Protein AF-A0A7V4KCM8-F1 (afdb_monomer)

Sequence (93 aa):
MKRSTRILLSILFVIFIYVFVFFAEKHMDPFIKRILNTGFIYVILAVSLNLINGFTGQFSLGHAGFMAIGAYTSALLYMSPENKMSNFFMEPL

Organism: Fervidobacterium pennivorans (NCBI:txid93466)

pLDDT: mean 87.84, std 9.95, range [54.44, 96.75]

InterPro domains:
  IPR001851 ABC transporter, permease [PF02653] (32-78)
  IPR043428 High-affinity branched-chain amino acid transport system permease protein LivM-like [PTHR30482] (2-80)

Solvent-accessible surface area (backbone atoms only — not comparable to full-atom values): 5477 Å² total; per-residue (Å²): 131,58,73,68,60,53,51,53,51,54,51,52,50,53,52,50,55,52,53,49,51,56,49,44,71,75,73,50,55,71,67,60,52,50,50,50,54,55,47,54,53,47,51,55,48,51,54,53,44,42,53,39,44,61,74,67,62,44,88,74,75,58,62,63,53,55,50,50,54,52,51,52,53,50,51,65,71,71,49,52,74,68,60,39,71,72,36,88,87,55,72,82,127

Foldseek 3Di:
DDPVVVVVVVVVVVVVVVVVVVCCVPPPDPVVVVVVVVVVVVVVVVVVCCVPCNPVVDDDPCSVVVVVVVVVVVCVVPDDPVRLVVPPVNPPD

Mean predicted aligned error: 7.1 Å

Structure (mmCIF, N/CA/C/O backbone):
data_AF-A0A7V4KCM8-F1
#
_entry.id   AF-A0A7V4KCM8-F1
#
loop_
_atom_site.group_PDB
_atom_site.id
_atom_site.type_symbol
_atom_site.label_atom_id
_atom_site.label_alt_id
_atom_site.label_comp_id
_atom_site.label_asym_id
_atom_site.label_entity_id
_atom_site.label_seq_id
_atom_site.pdbx_PDB_ins_code
_atom_site.Cartn_x
_atom_site.Cartn_y
_atom_site.Cartn_z
_atom_site.occupancy
_atom_site.B_iso_or_equiv
_atom_site.auth_seq_id
_atom_site.auth_comp_id
_atom_site.auth_asym_id
_atom_site.auth_atom_id
_atom_site.pdbx_PDB_model_num
ATOM 1 N N . MET A 1 1 ? -25.925 -16.765 3.025 1.00 65.50 1 MET A N 1
ATOM 2 C CA . MET A 1 1 ? -25.042 -17.507 2.087 1.00 65.50 1 MET A CA 1
ATOM 3 C C . MET A 1 1 ? -24.415 -18.701 2.794 1.00 65.50 1 MET A C 1
ATOM 5 O O . MET A 1 1 ? -23.956 -18.542 3.922 1.00 65.50 1 MET A O 1
ATOM 9 N N . LYS A 1 2 ? -24.371 -19.879 2.159 1.00 87.19 2 LYS A N 1
ATOM 10 C CA . LYS A 1 2 ? -23.689 -21.059 2.721 1.00 87.19 2 LYS A CA 1
ATOM 11 C C . LYS A 1 2 ? -22.180 -20.781 2.846 1.00 87.19 2 LYS A C 1
ATOM 13 O O . LYS A 1 2 ? -21.614 -20.063 2.021 1.00 87.19 2 LYS A O 1
ATOM 18 N N . ARG A 1 3 ? -21.520 -21.339 3.872 1.00 82.62 3 ARG A N 1
ATOM 19 C CA . ARG A 1 3 ? -20.074 -21.145 4.129 1.00 82.62 3 ARG A CA 1
ATOM 20 C C . ARG A 1 3 ? -19.217 -21.501 2.904 1.00 82.62 3 ARG A C 1
ATOM 22 O O . ARG A 1 3 ? -18.313 -20.745 2.579 1.00 82.62 3 ARG A O 1
ATOM 29 N N . SER A 1 4 ? -19.576 -22.570 2.190 1.00 85.19 4 SER A N 1
ATOM 30 C CA . SER A 1 4 ? -18.933 -22.996 0.937 1.00 85.19 4 SER A CA 1
ATOM 31 C C . SER A 1 4 ? -19.024 -21.937 -0.175 1.00 85.19 4 SER A C 1
ATOM 33 O O . SER A 1 4 ? -18.017 -21.619 -0.796 1.00 85.19 4 SER A O 1
ATOM 35 N N . THR A 1 5 ? -20.184 -21.294 -0.356 1.00 88.94 5 THR A N 1
ATOM 36 C CA . THR A 1 5 ? -20.373 -20.236 -1.366 1.00 88.94 5 THR A CA 1
ATOM 37 C C . THR A 1 5 ? -19.545 -18.986 -1.068 1.00 88.94 5 THR A C 1
ATOM 39 O O . THR A 1 5 ? -19.033 -18.360 -1.988 1.00 88.94 5 THR A O 1
ATOM 42 N N . ARG A 1 6 ? -19.381 -18.620 0.214 1.00 90.31 6 ARG A N 1
ATOM 43 C CA . ARG A 1 6 ? -18.536 -17.476 0.606 1.00 90.31 6 ARG A CA 1
ATOM 44 C C . ARG A 1 6 ? -17.061 -17.732 0.306 1.00 90.31 6 ARG A C 1
ATOM 46 O O . ARG A 1 6 ? -16.409 -16.864 -0.252 1.00 90.31 6 ARG A O 1
ATOM 53 N N . ILE A 1 7 ? -16.570 -18.931 0.625 1.00 93.31 7 ILE A N 1
ATOM 54 C CA . ILE A 1 7 ? -15.179 -19.319 0.357 1.00 93.31 7 ILE A CA 1
ATOM 55 C C . ILE A 1 7 ? -14.912 -19.348 -1.151 1.00 93.31 7 ILE A C 1
ATOM 57 O O . ILE A 1 7 ? -13.918 -18.786 -1.598 1.00 93.31 7 ILE A O 1
ATOM 61 N N . LEU A 1 8 ? -15.823 -19.932 -1.937 1.00 94.50 8 LEU A N 1
ATOM 62 C CA . LEU A 1 8 ? -15.721 -19.946 -3.398 1.00 94.50 8 LEU A CA 1
ATOM 63 C C . LEU A 1 8 ? -15.617 -18.522 -3.968 1.00 94.50 8 LEU A C 1
ATOM 65 O O . LEU A 1 8 ? -14.745 -18.251 -4.789 1.00 94.50 8 LEU A O 1
ATOM 69 N N . LEU A 1 9 ? -16.474 -17.607 -3.502 1.00 92.94 9 LEU A N 1
ATOM 70 C CA . LEU A 1 9 ? -16.477 -16.221 -3.967 1.00 92.94 9 LEU A CA 1
ATOM 71 C C . LEU A 1 9 ? -15.184 -15.486 -3.591 1.00 92.94 9 LEU A C 1
ATOM 73 O O . LEU A 1 9 ? -14.638 -14.761 -4.418 1.00 92.94 9 LEU A O 1
ATOM 77 N N . SER A 1 10 ? -14.664 -15.702 -2.379 1.00 92.75 10 SER A N 1
ATOM 78 C CA . SER A 1 10 ? -13.378 -15.136 -1.957 1.00 92.75 10 SER A CA 1
ATOM 79 C C . SER A 1 10 ? -12.219 -15.641 -2.818 1.00 92.75 10 SER A C 1
ATOM 81 O O . SER A 1 10 ? -11.389 -14.842 -3.238 1.00 92.75 10 SER A O 1
ATOM 83 N N . ILE A 1 11 ? -12.177 -16.941 -3.125 1.00 95.88 11 ILE A N 1
ATOM 84 C CA . ILE A 1 11 ? -11.140 -17.519 -3.992 1.00 95.88 11 ILE A CA 1
ATOM 85 C C . ILE A 1 11 ? -11.231 -16.926 -5.400 1.00 95.88 11 ILE A C 1
ATOM 87 O O . ILE A 1 11 ? -10.221 -16.493 -5.949 1.00 95.88 11 ILE A O 1
ATOM 91 N N . LEU A 1 12 ? -12.438 -16.851 -5.965 1.00 96.69 12 LEU A N 1
ATOM 92 C CA . LEU A 1 12 ? -12.660 -16.275 -7.291 1.00 96.69 12 LEU A CA 1
ATOM 93 C C . LEU A 1 12 ? -12.217 -14.809 -7.344 1.00 96.69 12 LEU A C 1
ATOM 95 O O . LEU A 1 12 ? -11.566 -14.401 -8.303 1.00 96.69 12 LEU A O 1
ATOM 99 N N . PHE A 1 13 ? -12.503 -14.037 -6.295 1.00 95.75 13 PHE A N 1
ATOM 100 C CA . PHE A 1 13 ? -12.066 -12.648 -6.190 1.00 95.75 13 PHE A CA 1
ATOM 101 C C . PHE A 1 13 ? -10.536 -12.515 -6.151 1.00 95.75 13 PHE A C 1
ATOM 103 O O . PHE A 1 13 ? -9.976 -11.683 -6.861 1.00 95.75 13 PHE A O 1
ATOM 110 N N . VAL A 1 14 ? -9.844 -13.361 -5.383 1.00 96.00 14 VAL A N 1
ATOM 111 C CA . VAL A 1 14 ? -8.371 -13.361 -5.333 1.00 96.00 14 VAL A CA 1
ATOM 112 C C . VAL A 1 14 ? -7.769 -13.727 -6.693 1.00 96.00 14 VAL A C 1
ATOM 114 O O . VAL A 1 14 ? -6.842 -13.059 -7.149 1.00 96.00 14 VAL A O 1
ATOM 117 N N . ILE A 1 15 ? -8.322 -14.738 -7.373 1.00 96.75 15 ILE A N 1
ATOM 118 C CA . ILE A 1 15 ? -7.888 -15.125 -8.725 1.00 96.75 15 ILE A CA 1
ATOM 119 C C . ILE A 1 15 ? -8.088 -13.964 -9.702 1.00 96.75 15 ILE A C 1
ATOM 121 O O . ILE A 1 15 ? -7.191 -13.657 -10.484 1.00 96.75 15 ILE A O 1
ATOM 125 N N . PHE A 1 16 ? -9.235 -13.288 -9.636 1.00 96.38 16 PHE A N 1
ATOM 126 C CA . PHE A 1 16 ? -9.523 -12.131 -10.477 1.00 96.38 16 PHE A CA 1
ATOM 127 C C . PHE A 1 16 ? -8.501 -11.001 -10.279 1.00 96.38 16 PHE A C 1
ATOM 129 O O . PHE A 1 16 ? -7.962 -10.493 -11.262 1.00 96.38 16 PHE A O 1
ATOM 136 N N . ILE A 1 17 ? -8.178 -10.654 -9.027 1.00 94.69 17 ILE A N 1
ATOM 137 C CA . ILE A 1 17 ? -7.150 -9.648 -8.707 1.00 94.69 17 ILE A CA 1
ATOM 138 C C . ILE A 1 17 ? -5.795 -10.056 -9.300 1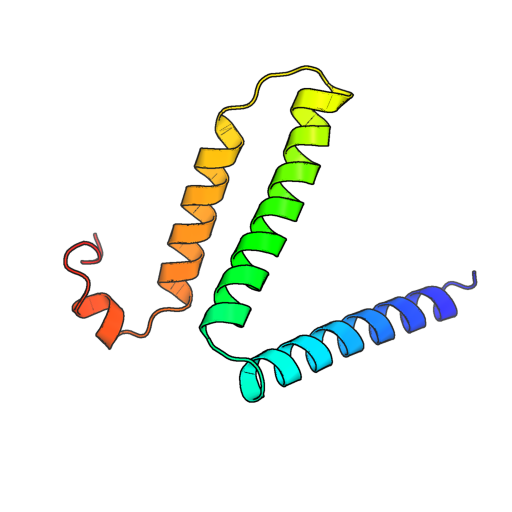.00 94.69 17 ILE A C 1
ATOM 140 O O . ILE A 1 17 ? -5.129 -9.237 -9.930 1.00 94.69 17 ILE A O 1
ATOM 144 N N . TYR A 1 18 ? -5.398 -11.320 -9.140 1.00 95.56 18 TYR A N 1
ATOM 145 C CA . TYR A 1 18 ? -4.124 -11.812 -9.662 1.00 95.56 18 TYR A CA 1
ATOM 146 C C . TYR A 1 18 ? -4.043 -11.712 -11.193 1.00 95.56 18 TYR A C 1
ATOM 148 O O . TYR A 1 18 ? -3.059 -11.205 -11.733 1.00 95.56 18 TYR A O 1
ATOM 156 N N . VAL A 1 19 ? -5.100 -12.132 -11.896 1.00 96.19 19 VAL A N 1
ATOM 157 C CA . VAL A 1 19 ? -5.184 -12.035 -13.363 1.00 96.19 19 VAL A CA 1
ATOM 158 C C . VAL A 1 19 ? -5.138 -10.578 -13.823 1.00 96.19 19 VAL A C 1
ATOM 160 O O . VAL A 1 19 ? -4.445 -10.267 -14.793 1.00 96.19 19 VAL A O 1
ATOM 163 N N . PHE A 1 20 ? -5.825 -9.676 -13.117 1.00 93.00 20 PHE A N 1
ATOM 164 C CA . PHE A 1 20 ? -5.799 -8.246 -13.416 1.00 93.00 20 PHE A CA 1
ATOM 165 C C . PHE A 1 20 ? -4.387 -7.660 -13.291 1.00 93.00 20 PHE A C 1
ATOM 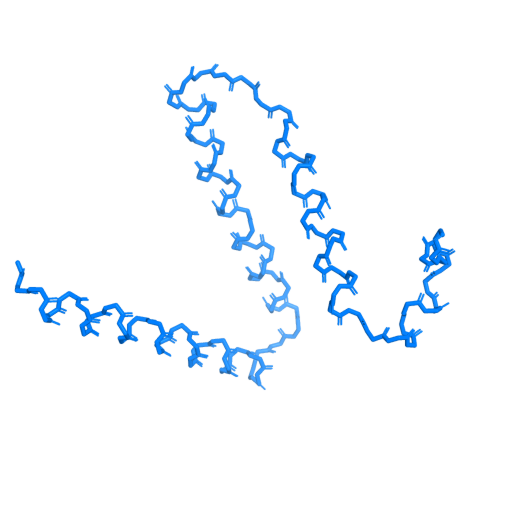167 O O . PHE A 1 20 ? -3.931 -6.978 -14.207 1.00 93.00 20 PHE A O 1
ATOM 174 N N . VAL A 1 21 ? -3.673 -7.962 -12.201 1.00 92.00 21 VAL A N 1
ATOM 175 C CA . VAL A 1 21 ? -2.294 -7.487 -11.997 1.00 92.00 21 VAL A CA 1
ATOM 176 C C . VAL A 1 21 ? -1.365 -8.037 -13.078 1.00 92.00 21 VAL A C 1
ATOM 178 O O . VAL A 1 21 ? -0.606 -7.276 -13.670 1.00 92.00 21 VAL A O 1
ATOM 181 N N . PHE A 1 22 ? -1.470 -9.327 -13.407 1.00 94.38 22 PHE A N 1
ATOM 182 C CA . PHE A 1 22 ? -0.664 -9.936 -14.468 1.00 94.38 22 PHE A CA 1
ATOM 183 C C . PHE A 1 22 ? -0.904 -9.282 -15.839 1.00 94.38 22 PHE A C 1
ATOM 185 O O . PHE A 1 22 ? 0.041 -9.012 -16.585 1.00 94.38 22 PHE A O 1
ATOM 192 N N . PHE A 1 23 ? -2.164 -8.991 -16.170 1.00 94.06 23 PHE A N 1
ATOM 193 C CA . PHE A 1 23 ? -2.513 -8.278 -17.396 1.00 94.06 23 PHE A CA 1
ATOM 194 C C . PHE A 1 23 ? -1.957 -6.847 -17.395 1.00 94.06 23 PHE A C 1
ATOM 196 O O . PHE A 1 23 ? -1.372 -6.414 -18.392 1.00 94.06 23 PHE A O 1
ATOM 203 N N . ALA A 1 24 ? -2.092 -6.136 -16.272 1.00 91.50 24 ALA A N 1
ATOM 204 C CA . ALA A 1 24 ? -1.586 -4.780 -16.113 1.00 91.50 24 ALA A CA 1
ATOM 205 C C . ALA A 1 24 ? -0.062 -4.713 -16.293 1.00 91.50 24 ALA A C 1
ATOM 207 O O . ALA A 1 24 ? 0.434 -3.860 -17.029 1.00 91.50 24 ALA A O 1
ATOM 208 N N . GLU A 1 25 ? 0.675 -5.649 -15.690 1.00 88.69 25 GLU A N 1
ATOM 209 C CA . GLU A 1 25 ? 2.136 -5.733 -15.771 1.00 88.69 25 GLU A CA 1
ATOM 210 C C . GLU A 1 25 ? 2.618 -5.787 -17.230 1.00 88.69 25 GLU A C 1
ATOM 212 O O . GLU A 1 25 ? 3.536 -5.051 -17.608 1.00 88.69 25 GLU A O 1
ATOM 217 N N . LYS A 1 26 ? 1.954 -6.626 -18.040 1.00 91.88 26 LYS A N 1
ATOM 218 C CA . LYS A 1 26 ? 2.359 -6.978 -19.406 1.00 91.88 26 LYS A CA 1
ATOM 219 C C . LYS A 1 26 ? 1.873 -6.001 -20.476 1.00 91.88 26 LYS A C 1
ATOM 221 O O . LYS A 1 26 ? 2.569 -5.812 -21.470 1.00 91.88 26 LYS A O 1
ATOM 226 N N . HIS A 1 27 ? 0.682 -5.427 -20.309 1.00 92.56 27 HIS A N 1
ATOM 227 C CA . HIS A 1 27 ? 0.013 -4.673 -21.375 1.00 92.56 27 HIS A CA 1
ATOM 228 C C . HIS A 1 27 ? -0.127 -3.172 -21.103 1.00 92.56 27 HIS A C 1
ATOM 230 O O . HIS A 1 27 ? -0.410 -2.429 -22.041 1.00 92.56 27 HIS A O 1
ATOM 236 N N . MET A 1 28 ? 0.050 -2.705 -19.861 1.00 91.88 28 MET A N 1
ATOM 237 C CA . MET A 1 28 ? -0.143 -1.289 -19.532 1.00 91.88 28 MET A CA 1
ATOM 238 C C . MET A 1 28 ? 1.156 -0.489 -19.578 1.00 91.88 28 MET A C 1
ATOM 240 O O . MET A 1 28 ? 2.217 -0.935 -19.132 1.00 91.88 28 MET A O 1
ATOM 244 N N . ASP A 1 29 ? 1.025 0.744 -20.060 1.00 93.69 29 ASP A N 1
ATOM 245 C CA . ASP A 1 29 ? 2.105 1.720 -20.109 1.00 93.69 29 ASP A CA 1
ATOM 246 C C . ASP A 1 29 ? 2.636 2.060 -18.694 1.00 93.69 29 ASP A C 1
ATOM 248 O O . ASP A 1 29 ? 1.841 2.181 -17.749 1.00 93.69 29 ASP A O 1
ATOM 252 N N . PRO A 1 30 ? 3.962 2.234 -18.511 1.00 90.38 30 PRO A N 1
ATOM 253 C CA . PRO A 1 30 ? 4.559 2.565 -17.215 1.00 90.38 30 PRO A CA 1
ATOM 254 C C . PRO A 1 30 ? 3.973 3.810 -16.535 1.00 90.38 30 PRO A C 1
ATOM 256 O O . PRO A 1 30 ? 3.864 3.836 -15.306 1.00 90.38 30 PRO A O 1
ATOM 259 N N . PHE A 1 31 ? 3.568 4.825 -17.300 1.00 93.25 31 PHE A N 1
ATOM 260 C CA . PHE A 1 31 ? 2.948 6.036 -16.764 1.00 93.25 31 PHE A CA 1
ATOM 261 C C . PHE A 1 31 ? 1.588 5.730 -16.133 1.00 93.25 31 PHE A C 1
ATOM 263 O O . PHE A 1 31 ? 1.331 6.106 -14.986 1.00 93.25 31 PHE A O 1
ATOM 270 N N . ILE A 1 32 ? 0.744 4.978 -16.843 1.00 93.06 32 ILE A N 1
ATOM 271 C CA . ILE A 1 32 ? -0.577 4.585 -16.342 1.00 93.06 32 ILE A CA 1
ATOM 272 C C . ILE A 1 32 ? -0.434 3.683 -15.112 1.00 93.06 32 ILE A C 1
ATOM 274 O O . ILE A 1 32 ? -1.141 3.884 -14.123 1.00 93.06 32 ILE A O 1
ATOM 278 N N . LYS A 1 33 ? 0.529 2.749 -15.117 1.00 91.12 33 LYS A N 1
ATOM 279 C CA . LYS A 1 33 ? 0.836 1.913 -13.943 1.00 91.12 33 LYS A CA 1
ATOM 280 C C . LYS A 1 33 ? 1.200 2.758 -12.722 1.00 91.12 33 LYS A C 1
ATOM 282 O O . LYS A 1 33 ? 0.690 2.511 -11.630 1.00 91.12 33 LYS A O 1
ATOM 287 N N . ARG A 1 34 ? 2.031 3.790 -12.898 1.00 90.94 34 ARG A N 1
ATOM 288 C CA . ARG A 1 34 ? 2.408 4.701 -11.808 1.00 90.94 34 ARG A CA 1
ATOM 289 C C . ARG A 1 34 ? 1.204 5.462 -11.255 1.00 90.94 34 ARG A C 1
ATOM 291 O O . ARG A 1 34 ? 1.046 5.515 -10.038 1.00 90.94 34 ARG A O 1
ATOM 298 N N . ILE A 1 35 ? 0.347 5.998 -12.124 1.00 94.69 35 ILE A N 1
ATOM 299 C CA . ILE A 1 35 ? -0.869 6.711 -11.703 1.00 94.69 35 ILE A CA 1
ATOM 300 C C . ILE A 1 35 ? -1.799 5.791 -10.916 1.00 94.69 35 ILE A C 1
ATOM 302 O O . ILE A 1 35 ? -2.269 6.183 -9.851 1.00 94.69 35 ILE A O 1
ATOM 306 N N . LEU A 1 36 ? -2.040 4.572 -11.404 1.00 93.25 36 LEU A N 1
ATOM 307 C CA . LEU A 1 36 ? -2.906 3.613 -10.720 1.00 93.25 36 LEU A CA 1
ATOM 308 C C . LEU A 1 36 ? -2.351 3.228 -9.350 1.00 93.25 36 LEU A C 1
ATOM 310 O O . LEU A 1 36 ? -3.088 3.275 -8.368 1.00 93.25 36 LEU A O 1
ATOM 314 N N . ASN A 1 37 ? -1.055 2.922 -9.258 1.00 90.88 37 ASN A N 1
ATOM 315 C CA . ASN A 1 37 ? -0.418 2.575 -7.986 1.00 90.88 37 ASN A CA 1
ATOM 316 C C . ASN A 1 37 ? -0.544 3.713 -6.966 1.00 90.88 37 ASN A C 1
ATOM 318 O O . ASN A 1 37 ? -0.990 3.493 -5.840 1.00 90.88 37 ASN A O 1
ATOM 322 N N . THR A 1 38 ? -0.214 4.945 -7.363 1.00 92.31 38 THR A N 1
ATOM 323 C CA . THR A 1 38 ? -0.367 6.117 -6.491 1.00 92.31 38 THR A CA 1
ATOM 324 C C . THR A 1 38 ? -1.837 6.382 -6.147 1.00 92.31 38 THR A C 1
ATOM 326 O O . THR A 1 38 ? -2.147 6.699 -5.000 1.00 92.31 38 THR A O 1
ATOM 329 N N . GLY A 1 39 ? -2.757 6.184 -7.093 1.00 94.94 39 GLY A N 1
ATOM 330 C CA . GLY A 1 39 ? -4.197 6.307 -6.877 1.00 94.94 39 GLY A CA 1
ATOM 331 C C . GLY A 1 39 ? -4.721 5.329 -5.826 1.00 94.94 39 GLY A C 1
ATOM 332 O O . GLY A 1 39 ? -5.378 5.752 -4.878 1.00 94.94 39 GLY A O 1
ATOM 333 N N . PHE A 1 40 ? -4.381 4.041 -5.927 1.00 92.94 40 PHE A N 1
ATOM 334 C CA . PHE A 1 40 ? -4.787 3.036 -4.939 1.00 92.94 40 PHE A CA 1
ATOM 335 C C . PHE A 1 40 ? -4.219 3.321 -3.548 1.00 92.94 40 PHE A C 1
ATOM 337 O O . PHE A 1 40 ? -4.935 3.190 -2.554 1.00 92.94 40 PHE A O 1
ATOM 344 N N . ILE A 1 41 ? -2.968 3.779 -3.468 1.00 92.94 41 ILE A N 1
ATOM 345 C CA . ILE A 1 41 ? -2.362 4.216 -2.207 1.00 92.94 41 ILE A CA 1
ATOM 346 C C . ILE A 1 41 ? -3.165 5.378 -1.592 1.00 92.94 41 ILE A C 1
ATOM 348 O O . ILE A 1 41 ? -3.465 5.356 -0.396 1.00 92.94 41 ILE A O 1
ATOM 352 N N . TYR A 1 42 ? -3.571 6.366 -2.395 1.00 94.00 42 TYR A N 1
ATOM 353 C CA . TYR A 1 42 ? -4.393 7.477 -1.909 1.00 94.00 42 TYR A CA 1
ATOM 354 C C . TYR A 1 42 ? -5.816 7.068 -1.532 1.00 94.00 42 TYR A C 1
ATOM 356 O O . TYR A 1 42 ? -6.365 7.644 -0.597 1.00 94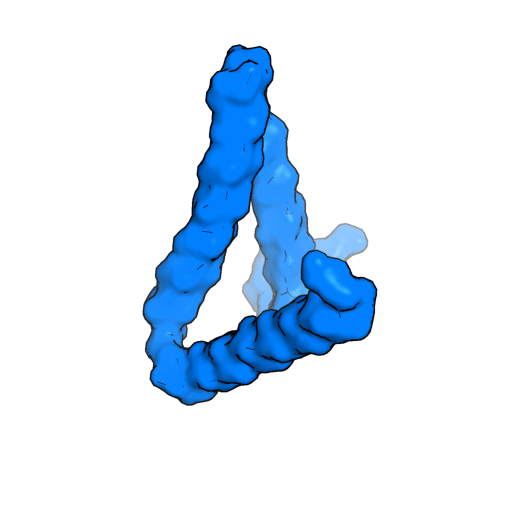.00 42 TYR A O 1
ATOM 364 N N . VAL A 1 43 ? -6.404 6.064 -2.185 1.00 95.62 43 VAL A N 1
ATOM 365 C CA . VAL A 1 43 ? -7.701 5.504 -1.768 1.00 95.62 43 VAL A CA 1
ATOM 366 C C . VAL A 1 43 ? -7.595 4.903 -0.366 1.00 95.62 43 VAL A C 1
ATOM 368 O O . VAL A 1 43 ? -8.433 5.199 0.485 1.00 95.62 43 VAL A O 1
ATOM 371 N N . ILE A 1 44 ? -6.546 4.121 -0.091 1.00 93.50 44 ILE A N 1
ATOM 372 C CA . ILE A 1 44 ? -6.303 3.558 1.248 1.00 93.50 44 ILE A CA 1
ATOM 373 C C . ILE A 1 44 ? -6.137 4.685 2.275 1.00 93.50 44 ILE A C 1
ATOM 375 O O . IL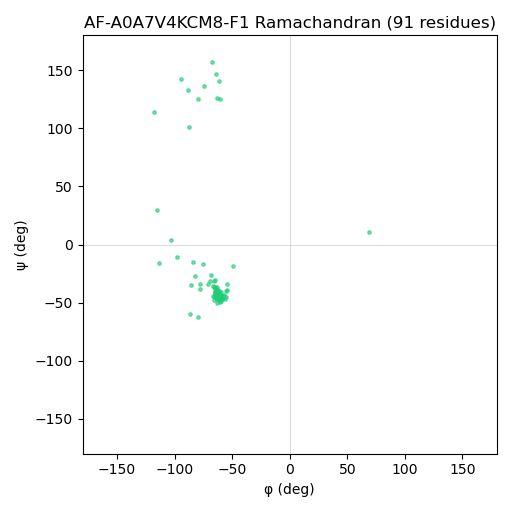E A 1 44 ? -6.760 4.654 3.338 1.00 93.50 44 ILE A O 1
ATOM 379 N N . LEU A 1 45 ? -5.348 5.711 1.939 1.00 92.62 45 LEU A N 1
ATOM 380 C CA . LEU A 1 45 ? -5.154 6.875 2.802 1.00 92.62 45 LEU A CA 1
ATOM 381 C C . LEU A 1 45 ? -6.472 7.614 3.071 1.00 92.62 45 LEU A C 1
ATOM 383 O O . LEU A 1 45 ? -6.755 7.954 4.217 1.00 92.62 45 LEU A O 1
ATOM 387 N N . ALA A 1 46 ? -7.287 7.839 2.040 1.00 93.44 46 ALA A N 1
ATOM 388 C CA . ALA A 1 46 ? -8.563 8.533 2.152 1.00 93.44 46 ALA A CA 1
ATOM 389 C C . ALA A 1 46 ? -9.541 7.779 3.061 1.00 93.44 46 ALA A C 1
ATOM 391 O O . ALA A 1 46 ? -10.176 8.398 3.913 1.00 93.44 46 ALA A O 1
ATOM 392 N N . VAL A 1 47 ? -9.623 6.450 2.937 1.00 94.44 47 VAL A N 1
ATOM 393 C CA . VAL A 1 47 ? -10.453 5.611 3.820 1.00 94.44 47 VAL A CA 1
ATOM 394 C C . VAL A 1 47 ? -9.943 5.664 5.263 1.00 94.44 47 VAL A C 1
ATOM 396 O O . VAL A 1 47 ? -10.739 5.822 6.188 1.00 94.44 47 VAL A O 1
ATOM 399 N N . SER A 1 48 ? -8.625 5.599 5.468 1.00 92.19 48 SER A N 1
ATOM 400 C CA . SER A 1 48 ? -8.020 5.697 6.804 1.00 92.19 48 SER A CA 1
ATOM 401 C C . SER A 1 48 ? -8.287 7.056 7.464 1.00 92.19 48 SER A C 1
ATOM 403 O O . SER A 1 48 ? -8.708 7.123 8.620 1.00 92.19 48 SER A O 1
ATOM 405 N N . LEU A 1 49 ? -8.116 8.152 6.718 1.00 92.56 49 LEU A N 1
ATOM 406 C CA . LEU A 1 49 ? -8.411 9.503 7.199 1.00 92.56 49 LEU A CA 1
ATOM 407 C C . LEU A 1 49 ? -9.907 9.709 7.441 1.00 92.56 49 LEU A C 1
ATOM 409 O O . LEU A 1 49 ? -10.273 10.385 8.397 1.00 92.56 49 LEU A O 1
ATOM 413 N N . ASN A 1 50 ? -10.777 9.111 6.628 1.00 92.75 50 ASN A N 1
ATOM 414 C CA . ASN A 1 50 ? -12.216 9.147 6.868 1.00 92.75 50 ASN A CA 1
ATOM 415 C C . ASN A 1 50 ? -12.567 8.479 8.208 1.00 92.75 50 ASN A C 1
ATOM 417 O O . ASN A 1 50 ? -13.361 9.026 8.970 1.00 92.75 50 ASN A O 1
ATOM 421 N N . LEU A 1 51 ? -11.909 7.367 8.549 1.00 92.25 51 LEU A N 1
ATOM 422 C CA . LEU A 1 51 ? -12.098 6.700 9.836 1.00 92.25 51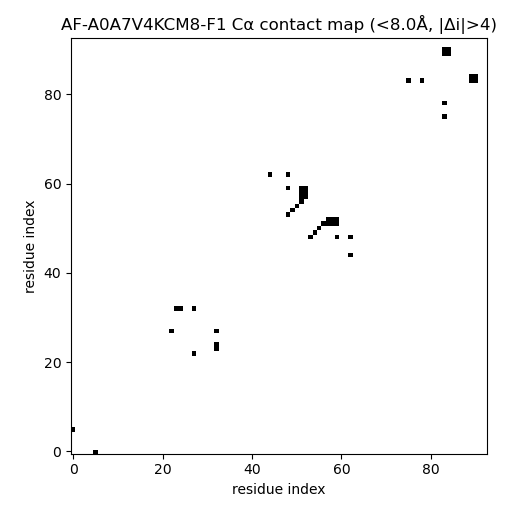 LEU A CA 1
ATOM 423 C C . LEU A 1 51 ? -11.671 7.570 11.027 1.00 92.25 51 LEU A C 1
ATOM 425 O O . LEU A 1 51 ? -12.414 7.681 11.998 1.00 92.25 51 LEU A O 1
ATOM 429 N N . ILE A 1 52 ? -10.499 8.201 10.959 1.00 93.12 52 ILE A N 1
ATOM 430 C CA . ILE A 1 52 ? -9.945 8.959 12.092 1.00 93.12 52 ILE A CA 1
ATOM 431 C C . ILE A 1 52 ? -10.449 10.410 12.110 1.00 93.12 52 ILE A C 1
ATOM 433 O O . ILE A 1 52 ? -11.134 10.826 13.039 1.00 93.12 52 ILE A O 1
ATOM 437 N N . ASN A 1 53 ? -10.186 11.191 11.066 1.00 91.69 53 ASN A N 1
ATOM 438 C CA . ASN A 1 53 ? -10.629 12.584 11.029 1.00 91.69 53 ASN A CA 1
ATOM 439 C C . ASN A 1 53 ? -12.149 12.702 10.849 1.00 91.69 53 ASN A C 1
ATOM 441 O O . ASN A 1 53 ? -12.744 13.640 11.369 1.00 91.69 53 ASN A O 1
ATOM 445 N N . GLY A 1 54 ? -12.771 11.791 10.096 1.00 90.00 54 GLY A N 1
ATOM 446 C CA . GLY A 1 54 ? -14.206 11.845 9.811 1.00 90.00 54 GLY A CA 1
ATOM 447 C C . GLY A 1 54 ? -15.056 11.313 10.961 1.00 90.00 54 GLY A C 1
ATOM 448 O O . GLY A 1 54 ? -15.837 12.063 11.539 1.00 90.00 54 GLY A O 1
ATOM 449 N N . PHE A 1 55 ? -14.913 10.030 11.307 1.00 92.50 55 PHE A N 1
ATOM 450 C CA . PHE A 1 55 ? -15.774 9.406 12.320 1.00 92.50 55 PHE A CA 1
ATOM 451 C C . PHE A 1 55 ? -15.390 9.755 13.760 1.00 92.50 55 PHE A C 1
ATOM 453 O O . PHE A 1 55 ? -16.284 9.933 14.585 1.00 92.50 55 PHE A O 1
ATOM 460 N N . THR A 1 56 ? -14.096 9.842 14.091 1.00 92.19 56 THR A N 1
ATOM 461 C CA . THR A 1 56 ? -13.664 10.143 15.472 1.00 92.19 56 THR A CA 1
ATOM 462 C C . THR A 1 56 ? -13.322 11.616 15.699 1.00 92.19 56 THR A C 1
ATOM 464 O O . THR A 1 56 ? -13.158 12.034 16.846 1.00 92.19 56 THR A O 1
ATOM 467 N N . GLY A 1 57 ? -13.229 12.419 14.632 1.00 90.44 57 GLY A N 1
ATOM 468 C CA . GLY A 1 57 ? -12.931 13.852 14.704 1.00 90.44 57 GLY A CA 1
ATOM 469 C C . GLY A 1 57 ? -11.502 14.180 15.147 1.00 90.44 57 GLY A C 1
ATOM 470 O O . GLY A 1 57 ? -11.211 15.333 15.459 1.00 90.44 57 GLY A O 1
ATOM 471 N N . GLN A 1 58 ? -10.609 13.190 15.216 1.00 91.62 58 GLN A N 1
ATOM 472 C CA . GLN A 1 58 ? -9.229 13.386 15.661 1.00 91.62 58 GLN A CA 1
ATOM 473 C C . GLN A 1 58 ? -8.342 13.762 14.480 1.00 91.62 58 GLN A C 1
ATOM 475 O O . GLN A 1 58 ? -8.374 13.103 13.448 1.00 91.62 58 GLN A O 1
ATOM 480 N N . PHE A 1 59 ? -7.505 14.786 14.634 1.00 83.69 59 PHE A N 1
ATOM 481 C CA . PHE A 1 59 ? -6.513 15.126 13.619 1.00 83.69 59 PHE A CA 1
ATOM 482 C C . PHE A 1 59 ? -5.298 14.198 13.725 1.00 83.69 59 PHE A C 1
ATOM 484 O O . PHE A 1 59 ? -4.675 14.103 14.782 1.00 83.69 59 PHE A O 1
ATOM 491 N N . SER A 1 60 ? -4.935 13.525 12.630 1.00 82.81 60 SER A N 1
ATOM 492 C CA . SER A 1 60 ? -3.816 12.578 12.623 1.00 82.81 60 SER A CA 1
ATOM 493 C C . SER A 1 60 ? -2.680 12.983 11.682 1.00 82.81 60 SER A C 1
ATOM 495 O O . SER A 1 60 ? -2.812 12.918 10.461 1.00 82.81 60 SER A O 1
ATOM 497 N N . LEU A 1 61 ? -1.517 13.294 12.265 1.00 83.38 61 LEU A N 1
ATOM 498 C CA . LEU A 1 61 ? -0.247 13.480 11.544 1.00 83.38 61 LEU A CA 1
ATOM 499 C C . LEU A 1 61 ? 0.497 12.158 11.276 1.00 83.38 61 LEU A C 1
ATOM 501 O O . LEU A 1 61 ? 1.401 12.109 10.445 1.00 83.38 61 LEU A O 1
ATOM 505 N N . GLY A 1 62 ? 0.113 11.070 11.952 1.00 88.25 62 GLY A N 1
ATOM 506 C CA . GLY A 1 62 ? 0.816 9.785 11.874 1.00 88.25 62 GLY A CA 1
ATOM 507 C C . GLY A 1 62 ? 0.702 9.087 10.516 1.00 88.25 62 GLY A C 1
ATOM 508 O O . GLY A 1 62 ? 1.605 8.347 10.136 1.00 88.25 62 GLY A O 1
ATOM 509 N N . HIS A 1 63 ? -0.365 9.347 9.752 1.00 90.50 63 HIS A N 1
ATOM 510 C CA . HIS A 1 63 ? -0.607 8.699 8.458 1.00 90.50 63 HIS A CA 1
ATOM 511 C C . HIS A 1 63 ? 0.546 8.908 7.469 1.00 90.50 63 HIS A C 1
ATOM 513 O O . HIS A 1 63 ? 0.983 7.952 6.833 1.00 90.50 63 HIS A O 1
ATOM 519 N N . ALA A 1 64 ? 1.077 10.132 7.380 1.00 88.12 64 ALA A N 1
ATOM 520 C CA . ALA A 1 64 ? 2.214 10.438 6.514 1.00 88.12 64 ALA A CA 1
ATOM 521 C C . ALA A 1 64 ? 3.490 9.705 6.964 1.00 88.12 64 ALA A C 1
ATOM 523 O O . ALA A 1 64 ? 4.235 9.200 6.127 1.00 88.12 64 ALA A O 1
ATOM 524 N N . GLY A 1 65 ? 3.708 9.581 8.279 1.00 90.31 65 GLY A N 1
ATOM 525 C CA . GLY A 1 65 ? 4.835 8.835 8.843 1.00 90.31 65 GLY A CA 1
ATOM 526 C C . GLY A 1 65 ? 4.779 7.344 8.502 1.00 90.31 65 GLY A C 1
ATOM 527 O O . GLY A 1 65 ? 5.736 6.797 7.960 1.00 90.31 65 GLY A O 1
ATOM 528 N N . PHE A 1 66 ? 3.637 6.690 8.733 1.00 90.69 66 PHE A N 1
ATOM 529 C CA . PHE A 1 66 ? 3.467 5.274 8.385 1.00 90.69 66 PHE A CA 1
ATOM 530 C C . PHE A 1 66 ? 3.536 5.025 6.875 1.00 90.69 66 PHE A C 1
ATOM 532 O O . PHE A 1 66 ? 4.121 4.032 6.438 1.00 90.69 66 PHE A O 1
ATOM 539 N N . MET A 1 67 ? 3.002 5.947 6.071 1.00 91.19 67 MET A N 1
ATOM 540 C CA . MET A 1 67 ? 3.112 5.905 4.614 1.00 91.19 67 MET A CA 1
ATOM 541 C C . MET A 1 67 ? 4.574 5.985 4.154 1.00 91.19 67 MET A C 1
ATOM 543 O O . MET A 1 67 ? 4.976 5.211 3.286 1.00 91.19 67 MET A O 1
ATOM 547 N N . ALA A 1 68 ? 5.384 6.860 4.761 1.00 89.62 68 ALA A N 1
ATOM 548 C CA . ALA A 1 68 ? 6.808 6.985 4.454 1.00 89.62 68 ALA A CA 1
ATOM 549 C C . ALA A 1 68 ? 7.593 5.712 4.814 1.00 89.62 68 ALA A C 1
ATOM 551 O O . ALA A 1 68 ? 8.367 5.219 3.992 1.00 89.62 68 ALA A O 1
ATOM 552 N N . ILE A 1 69 ? 7.346 5.133 5.996 1.00 92.75 69 ILE A N 1
ATOM 553 C CA . ILE A 1 69 ? 7.981 3.875 6.430 1.00 92.75 69 ILE A CA 1
ATOM 554 C C . ILE A 1 69 ? 7.643 2.734 5.456 1.00 92.75 69 ILE A C 1
ATOM 556 O O . ILE A 1 69 ? 8.533 1.995 5.024 1.00 92.75 69 ILE A O 1
ATOM 560 N N . GLY A 1 70 ? 6.370 2.603 5.068 1.00 91.19 70 GLY A N 1
ATOM 561 C CA . GLY A 1 70 ? 5.932 1.576 4.122 1.00 91.19 70 GLY A CA 1
ATOM 562 C C . GLY A 1 70 ? 6.522 1.765 2.723 1.00 91.19 70 GLY A C 1
ATOM 563 O O . GLY A 1 70 ? 6.972 0.794 2.110 1.00 91.19 70 GLY A O 1
ATOM 564 N N . ALA A 1 71 ? 6.578 3.008 2.235 1.00 90.00 71 ALA A N 1
ATOM 565 C CA . ALA A 1 71 ? 7.170 3.332 0.940 1.00 90.00 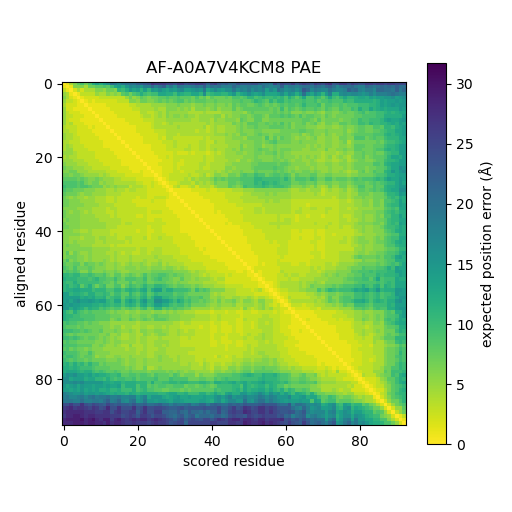71 ALA A CA 1
ATOM 566 C C . ALA A 1 71 ? 8.672 3.009 0.905 1.00 90.00 71 ALA A C 1
ATOM 568 O O . ALA A 1 71 ? 9.128 2.351 -0.030 1.00 90.00 71 ALA A O 1
ATOM 569 N N . TYR A 1 72 ? 9.419 3.400 1.942 1.00 89.12 72 TYR A N 1
ATOM 570 C CA . TYR A 1 72 ? 10.850 3.109 2.058 1.00 89.12 72 TYR A CA 1
ATOM 571 C C . TYR A 1 72 ? 11.120 1.600 2.118 1.00 89.12 72 TYR A C 1
ATOM 573 O O . TYR A 1 72 ? 11.945 1.082 1.367 1.00 89.12 72 TYR A O 1
ATOM 581 N N . THR A 1 73 ? 10.355 0.875 2.942 1.00 91.31 73 THR A N 1
ATOM 582 C CA . THR A 1 73 ? 10.466 -0.589 3.059 1.00 91.31 73 THR A CA 1
ATOM 583 C C . THR A 1 73 ? 10.176 -1.273 1.722 1.00 91.31 73 THR A C 1
ATOM 585 O O . THR A 1 73 ? 10.929 -2.141 1.286 1.00 91.31 73 THR A O 1
ATOM 588 N N . SER A 1 74 ? 9.116 -0.851 1.026 1.00 90.06 74 SER A N 1
ATOM 589 C CA . SER A 1 74 ? 8.739 -1.416 -0.275 1.00 90.06 74 SER A CA 1
ATOM 590 C C . SER A 1 74 ? 9.798 -1.141 -1.342 1.00 90.06 74 SER A C 1
ATOM 592 O O . SER A 1 74 ? 10.135 -2.038 -2.113 1.00 90.06 74 SER A O 1
ATOM 594 N N . ALA A 1 75 ? 10.367 0.069 -1.363 1.00 87.75 75 ALA A N 1
ATOM 595 C CA . ALA A 1 75 ? 11.457 0.414 -2.269 1.00 87.75 75 ALA A CA 1
ATOM 596 C C . ALA A 1 75 ? 1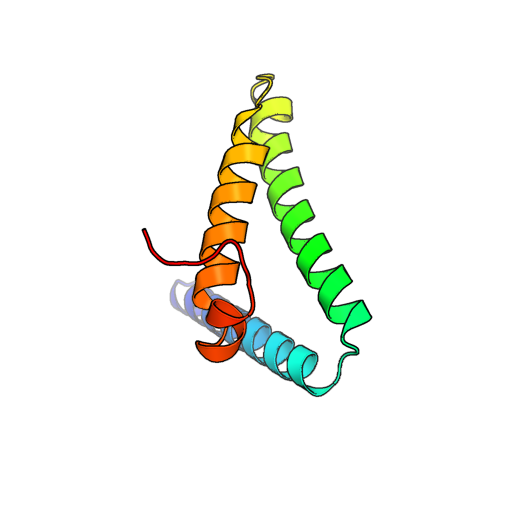2.693 -0.466 -2.022 1.00 87.75 75 ALA A C 1
ATOM 598 O O . ALA A 1 75 ? 13.258 -1.003 -2.973 1.00 87.75 75 ALA A O 1
ATOM 599 N N . LEU A 1 76 ? 13.069 -0.684 -0.757 1.00 87.00 76 LEU A N 1
ATOM 600 C CA . LEU A 1 76 ? 14.209 -1.528 -0.397 1.00 87.00 76 LEU A CA 1
ATOM 601 C C . LEU A 1 76 ? 14.011 -2.99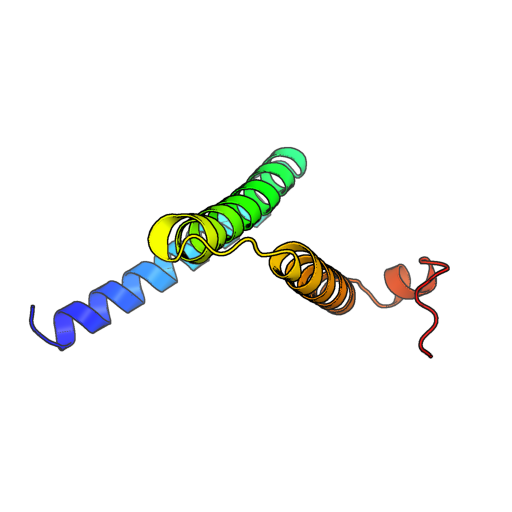7 -0.811 1.00 87.00 76 LEU A C 1
ATOM 603 O O . LEU A 1 76 ? 14.969 -3.658 -1.214 1.00 87.00 76 LEU A O 1
ATOM 607 N N . LEU A 1 77 ? 12.784 -3.514 -0.723 1.00 89.75 77 LEU A N 1
ATOM 608 C CA . LEU A 1 77 ? 12.466 -4.892 -1.112 1.00 89.75 77 LEU A CA 1
ATOM 609 C C . LEU A 1 77 ? 12.354 -5.076 -2.630 1.00 89.75 77 LEU A C 1
ATOM 611 O O . LEU A 1 77 ? 12.715 -6.134 -3.137 1.00 89.75 77 LEU A O 1
ATOM 615 N N . TYR A 1 78 ? 11.870 -4.065 -3.353 1.00 88.19 78 TYR A N 1
ATOM 616 C CA . TYR A 1 78 ? 11.662 -4.145 -4.801 1.00 88.19 78 TYR A CA 1
ATOM 617 C C . TYR A 1 78 ? 12.939 -3.881 -5.615 1.00 88.19 78 TYR A C 1
ATOM 619 O O . TYR A 1 78 ? 13.086 -4.360 -6.737 1.00 88.19 78 TYR A O 1
ATOM 627 N N . MET A 1 79 ? 13.872 -3.105 -5.069 1.00 85.19 79 MET A N 1
ATOM 628 C CA . MET A 1 79 ? 15.077 -2.688 -5.778 1.00 85.19 79 MET A CA 1
ATOM 629 C C . MET A 1 79 ? 16.106 -3.828 -5.912 1.00 85.19 79 MET A C 1
ATOM 631 O O . MET A 1 79 ? 16.395 -4.537 -4.945 1.00 85.19 79 MET A O 1
ATOM 635 N N . SER A 1 80 ? 16.703 -3.977 -7.101 1.00 85.12 80 SER A N 1
ATOM 636 C CA . SER A 1 80 ? 17.803 -4.924 -7.344 1.00 85.12 80 SER A CA 1
ATOM 637 C C . SER A 1 80 ? 19.084 -4.521 -6.588 1.00 85.12 80 SER A C 1
ATOM 639 O O . SER A 1 80 ? 19.255 -3.339 -6.276 1.00 85.12 80 SER A O 1
ATOM 641 N N . PRO A 1 81 ? 20.010 -5.460 -6.301 1.00 82.12 81 PRO A N 1
ATOM 642 C CA . PRO A 1 81 ? 21.273 -5.147 -5.623 1.00 82.12 81 PRO A CA 1
ATOM 643 C C . PRO A 1 81 ? 22.094 -4.055 -6.324 1.00 82.12 81 PRO A C 1
ATOM 645 O O . PRO A 1 81 ? 22.607 -3.156 -5.667 1.00 82.12 81 PRO A O 1
ATOM 648 N N . GLU A 1 82 ? 22.143 -4.078 -7.657 1.00 81.44 82 GLU A N 1
ATOM 649 C CA . GLU A 1 82 ? 22.829 -3.067 -8.474 1.00 81.44 82 GLU A CA 1
ATOM 650 C C . GLU A 1 82 ? 22.215 -1.673 -8.286 1.00 81.44 82 GLU A C 1
ATOM 652 O O . GLU A 1 82 ? 22.922 -0.704 -8.008 1.00 81.44 82 GLU A O 1
ATOM 657 N N . ASN A 1 83 ? 20.882 -1.581 -8.338 1.00 80.31 83 ASN A N 1
ATOM 658 C CA . ASN A 1 83 ? 20.170 -0.322 -8.139 1.00 80.31 83 ASN A CA 1
ATOM 659 C C . ASN A 1 83 ? 20.343 0.216 -6.710 1.00 80.31 83 ASN A C 1
ATOM 661 O O . ASN A 1 83 ? 20.352 1.430 -6.521 1.00 80.31 83 ASN A O 1
ATOM 665 N N . LYS A 1 84 ? 20.513 -0.652 -5.704 1.00 76.94 84 LYS A N 1
ATOM 666 C CA . LYS A 1 84 ? 20.809 -0.222 -4.325 1.00 76.94 84 LYS A CA 1
ATOM 667 C C . LYS A 1 84 ? 22.175 0.449 -4.237 1.00 76.94 84 LYS A C 1
ATOM 669 O O . LYS A 1 84 ? 22.273 1.528 -3.669 1.00 76.94 84 LYS A O 1
ATOM 674 N N . MET A 1 85 ? 23.194 -0.141 -4.861 1.00 72.25 85 MET A N 1
ATOM 675 C CA . MET A 1 85 ? 24.559 0.398 -4.861 1.00 72.25 85 MET A CA 1
ATOM 676 C C . MET A 1 85 ? 24.680 1.733 -5.608 1.00 72.25 85 MET A C 1
ATOM 678 O O . MET A 1 85 ? 25.500 2.568 -5.242 1.00 72.25 85 MET A O 1
ATOM 682 N N . SER A 1 86 ? 23.866 1.958 -6.646 1.00 73.94 86 SER A N 1
ATOM 683 C CA . SER A 1 86 ? 23.829 3.243 -7.364 1.00 73.94 86 SER A CA 1
ATOM 684 C C . SER A 1 86 ? 23.098 4.359 -6.606 1.00 73.94 86 SER A C 1
ATOM 686 O O . SER A 1 86 ? 23.252 5.532 -6.944 1.00 73.94 86 SER A O 1
ATOM 688 N N . ASN A 1 87 ? 22.297 4.027 -5.589 1.00 68.19 87 ASN A N 1
ATOM 689 C CA . ASN A 1 87 ? 21.621 5.017 -4.759 1.00 68.19 87 ASN A CA 1
ATOM 690 C C . ASN A 1 87 ? 22.541 5.441 -3.604 1.00 68.19 87 ASN A C 1
ATOM 692 O O . ASN A 1 87 ? 22.628 4.762 -2.588 1.00 68.19 87 ASN A O 1
ATOM 696 N N . PHE A 1 88 ? 23.173 6.612 -3.750 1.00 59.94 88 PHE A N 1
ATOM 697 C CA . PHE A 1 88 ? 24.140 7.230 -2.819 1.00 59.94 88 PHE A CA 1
ATOM 698 C C . PHE A 1 88 ? 23.699 7.300 -1.335 1.00 59.94 88 PHE A C 1
ATOM 700 O O . PHE A 1 88 ? 24.532 7.463 -0.454 1.00 59.94 88 PHE A O 1
ATOM 707 N N . PHE A 1 89 ? 22.402 7.162 -1.037 1.00 59.75 89 PHE A N 1
ATOM 708 C CA . PHE A 1 89 ? 21.834 7.219 0.321 1.00 59.75 89 PHE A CA 1
ATOM 709 C C . PHE A 1 89 ? 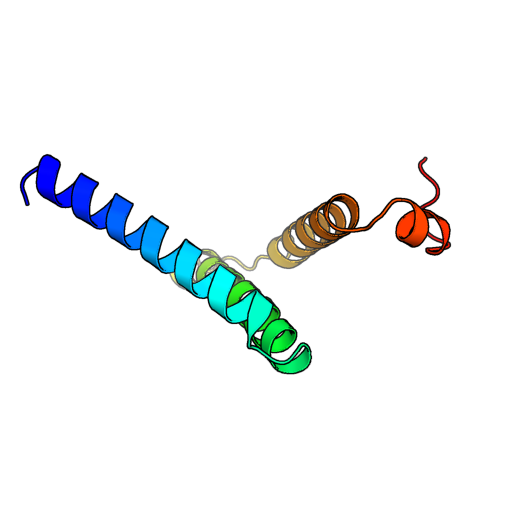21.467 5.844 0.917 1.00 59.75 89 PHE A C 1
ATOM 711 O O . PHE A 1 89 ? 20.867 5.793 1.989 1.00 59.75 89 PHE A O 1
ATOM 718 N N . MET A 1 90 ? 21.751 4.740 0.216 1.00 57.53 90 MET A N 1
ATOM 719 C CA . MET A 1 90 ? 21.416 3.369 0.632 1.00 57.53 90 MET A CA 1
ATOM 720 C C . MET A 1 90 ? 22.662 2.509 0.896 1.00 57.53 90 MET A C 1
ATOM 722 O O . MET A 1 90 ? 22.611 1.292 0.714 1.00 57.53 90 MET A O 1
ATOM 726 N N . GLU A 1 91 ? 23.781 3.102 1.325 1.00 54.97 91 GLU A N 1
ATOM 727 C CA . GLU A 1 91 ? 24.797 2.295 2.007 1.00 54.97 91 GLU A CA 1
ATOM 728 C C . GLU A 1 91 ? 24.149 1.697 3.269 1.00 54.97 91 GLU A C 1
ATOM 730 O O . GLU A 1 91 ? 23.524 2.435 4.038 1.00 54.97 91 GLU A O 1
ATOM 735 N N . PRO A 1 92 ? 24.193 0.366 3.457 1.00 55.12 92 PRO A N 1
ATOM 736 C CA . PRO A 1 92 ? 23.646 -0.238 4.659 1.00 55.12 92 PRO A CA 1
ATOM 737 C C . PRO A 1 92 ? 24.436 0.281 5.866 1.00 55.12 92 PRO A C 1
ATOM 739 O O . PRO A 1 92 ? 25.663 0.201 5.868 1.00 55.12 92 PRO A O 1
ATOM 742 N N . LEU A 1 93 ? 23.722 0.832 6.857 1.00 54.44 93 LEU A N 1
ATOM 743 C CA . LEU A 1 93 ? 24.267 1.091 8.196 1.00 54.44 93 LEU A CA 1
ATOM 744 C C . LEU A 1 93 ? 24.838 -0.194 8.807 1.00 54.44 93 LEU A C 1
ATOM 746 O O . LEU A 1 93 ? 24.196 -1.258 8.629 1.00 54.44 93 LEU A O 1
#

Radius of gyration: 18.45 Å; Cα contacts (8 Å, |Δi|>4): 24; chains: 1; bounding box: 50×38×37 Å

Secondary structure (DSSP, 8-state):
--HHHHHHHHHHHHHHHHHHHHHHHHHS-HHHHHHHHHHHHHHHHHHHHIIIIIII----SHHHHHHHHHHHHHHHHHS-HHHHHHSTT----